Protein AF-A0A7C7L012-F1 (afdb_monomer_lite)

pLDDT: mean 86.97, std 12.65, range [48.91, 97.06]

Radius of gyration: 14.36 Å; chains: 1; bounding box: 31×35×28 Å

Foldseek 3Di:
DVVVVVVVVVCCVVPVDDLQAAEPLDPQKDAQCPPPDQQRIAGNVVRDTHHPVSYDHDCPPDDNPD

Sequence (66 aa):
MLFLMELISSLHKVGVIKVARMCISCSYFKKDLYPGTDKPHYCKLTNTRLSVLELGMDCTMHKVRG

Structure (mmCIF, N/CA/C/O backbone):
data_AF-A0A7C7L012-F1
#
_entry.id   AF-A0A7C7L012-F1
#
loop_
_atom_site.group_PDB
_atom_site.id
_atom_site.type_symbol
_atom_site.label_atom_id
_atom_site.label_alt_id
_atom_site.label_comp_id
_atom_site.label_asym_id
_atom_site.label_entity_id
_atom_site.label_seq_id
_atom_site.pdbx_PDB_ins_code
_atom_site.Cartn_x
_atom_site.Cartn_y
_atom_site.Cartn_z
_atom_site.occupancy
_atom_site.B_iso_or_equiv
_atom_site.auth_seq_id
_atom_site.auth_comp_id
_atom_site.auth_asym_id
_atom_site.auth_atom_id
_atom_site.pdbx_PDB_model_num
ATOM 1 N N . MET A 1 1 ? -10.373 14.053 18.212 1.00 63.94 1 MET A N 1
ATOM 2 C CA . MET A 1 1 ? -9.626 13.347 17.141 1.00 63.94 1 MET A CA 1
ATOM 3 C C . MET A 1 1 ? -9.479 14.139 15.831 1.00 63.94 1 MET A C 1
ATOM 5 O O . MET A 1 1 ? -8.677 13.718 15.009 1.00 63.94 1 MET A O 1
ATOM 9 N N . LEU A 1 2 ? -10.166 15.277 15.627 1.00 88.62 2 LEU A N 1
ATOM 10 C CA . LEU A 1 2 ? -10.095 16.057 14.372 1.00 88.62 2 LEU A CA 1
ATOM 11 C C . LEU A 1 2 ? -8.715 16.675 14.092 1.00 88.62 2 LEU A C 1
ATOM 13 O O . LEU A 1 2 ? -8.255 16.631 12.956 1.00 88.62 2 LEU A O 1
ATOM 17 N N . PHE A 1 3 ? -8.016 17.133 15.135 1.00 95.06 3 PHE A N 1
ATOM 18 C CA . PHE A 1 3 ? -6.702 17.777 15.013 1.00 95.06 3 PHE A CA 1
ATOM 19 C C . PHE A 1 3 ? -5.683 16.966 14.193 1.00 95.06 3 PHE A C 1
ATOM 21 O O . PHE A 1 3 ? -5.007 17.506 13.323 1.00 95.06 3 PHE A O 1
ATOM 28 N N . LEU A 1 4 ? -5.592 15.650 14.424 1.00 94.38 4 LEU A N 1
ATOM 29 C CA . LEU A 1 4 ? -4.652 14.801 13.686 1.00 94.38 4 LEU A CA 1
ATOM 30 C C . LEU A 1 4 ? -5.023 14.697 12.200 1.00 94.38 4 LEU A C 1
ATOM 32 O O . LEU A 1 4 ? -4.145 14.731 11.342 1.00 94.38 4 LEU A O 1
ATOM 36 N N . MET A 1 5 ? -6.315 14.593 11.885 1.00 92.62 5 MET A N 1
ATOM 37 C CA . MET A 1 5 ? -6.782 14.535 10.497 1.00 92.62 5 MET A CA 1
ATOM 38 C C . MET A 1 5 ? -6.530 15.858 9.767 1.00 92.62 5 MET A C 1
ATOM 40 O O . MET A 1 5 ? -6.081 15.851 8.622 1.00 92.62 5 MET A O 1
ATOM 44 N N . GLU A 1 6 ? -6.748 16.990 10.436 1.00 95.00 6 GLU A N 1
ATOM 45 C CA . GLU A 1 6 ? -6.463 18.326 9.901 1.00 95.00 6 GLU A CA 1
ATOM 46 C C . GLU A 1 6 ? -4.964 18.543 9.668 1.00 95.00 6 GLU A C 1
ATOM 48 O O . GLU A 1 6 ? -4.573 19.078 8.625 1.00 95.00 6 GLU A O 1
ATOM 53 N N . LEU A 1 7 ? -4.118 18.064 10.585 1.00 95.12 7 LEU A N 1
ATOM 54 C CA . LEU A 1 7 ? -2.665 18.092 10.433 1.00 95.12 7 LEU A CA 1
ATOM 55 C C . LEU A 1 7 ? -2.222 17.255 9.228 1.00 95.12 7 LEU A C 1
ATOM 57 O O . LEU A 1 7 ? -1.521 17.765 8.357 1.00 95.12 7 LEU A O 1
ATOM 61 N N . ILE A 1 8 ? -2.670 15.998 9.134 1.00 93.62 8 ILE A N 1
ATOM 62 C CA . ILE A 1 8 ? -2.352 15.108 8.005 1.00 93.62 8 ILE A CA 1
ATOM 63 C C . ILE A 1 8 ? -2.819 15.732 6.684 1.00 93.62 8 ILE A C 1
ATOM 65 O O . ILE A 1 8 ? -2.059 15.770 5.716 1.00 93.62 8 ILE A O 1
ATOM 69 N N . SER A 1 9 ? -4.037 16.278 6.643 1.00 91.75 9 SER A N 1
ATOM 70 C CA . SER A 1 9 ? -4.561 16.972 5.464 1.00 91.75 9 SER A CA 1
ATOM 71 C C . SER A 1 9 ? -3.697 18.178 5.086 1.00 91.75 9 SER A C 1
ATOM 73 O O . SER A 1 9 ? -3.427 18.390 3.906 1.00 91.75 9 SER A O 1
ATOM 75 N N . SER A 1 10 ? -3.258 18.976 6.060 1.00 94.69 10 SER A N 1
ATOM 76 C CA . SER A 1 10 ? -2.409 20.145 5.810 1.00 94.69 10 SER A CA 1
ATOM 77 C C . SER A 1 10 ? -1.050 19.735 5.247 1.00 94.69 10 SER A C 1
ATOM 79 O O . SER A 1 10 ? -0.636 20.274 4.223 1.00 94.69 10 SER A O 1
ATOM 81 N N . LEU A 1 11 ? -0.410 18.716 5.830 1.00 94.94 11 LEU A N 1
ATOM 82 C CA . LEU A 1 11 ? 0.858 18.161 5.342 1.00 94.94 11 LEU A CA 1
ATOM 83 C C . LEU A 1 11 ? 0.735 17.588 3.924 1.00 94.94 11 LEU A C 1
ATOM 85 O O . LEU A 1 11 ? 1.650 17.745 3.117 1.00 94.94 11 LEU A O 1
ATOM 89 N N . HIS A 1 12 ? -0.395 16.951 3.606 1.00 91.75 12 HIS A N 1
ATOM 90 C CA . HIS A 1 12 ? -0.658 16.450 2.261 1.00 91.75 12 HIS A CA 1
ATOM 91 C C . HIS A 1 12 ? -0.840 17.592 1.251 1.00 91.75 12 HIS A C 1
ATOM 93 O O . HIS A 1 12 ? -0.261 17.558 0.168 1.00 91.75 12 HIS A O 1
ATOM 99 N N . LYS A 1 13 ? -1.601 18.636 1.612 1.00 92.19 13 LYS A N 1
ATOM 100 C CA . LYS A 1 13 ? -1.850 19.806 0.750 1.00 92.19 13 LYS A CA 1
ATOM 101 C C . LYS A 1 13 ? -0.569 20.552 0.384 1.00 92.19 13 LYS A C 1
ATOM 103 O O . LYS A 1 13 ? -0.440 20.983 -0.756 1.00 92.19 13 LYS A O 1
ATOM 108 N N . VAL A 1 14 ? 0.370 20.683 1.322 1.00 94.81 14 VAL A N 1
ATOM 109 C CA . VAL A 1 14 ? 1.662 21.348 1.072 1.00 94.81 14 VAL A CA 1
ATOM 110 C C . VAL A 1 14 ? 2.729 20.409 0.492 1.00 94.81 14 VAL A C 1
ATOM 112 O O . VAL A 1 14 ? 3.869 20.819 0.300 1.00 94.81 14 VAL A O 1
ATOM 115 N N . GLY A 1 15 ? 2.383 19.148 0.208 1.00 88.62 15 GLY A N 1
ATOM 116 C CA . GLY A 1 15 ? 3.267 18.184 -0.452 1.00 88.62 15 GLY A CA 1
ATOM 117 C C . GLY A 1 15 ? 4.358 17.578 0.435 1.00 88.62 15 GLY A C 1
ATOM 118 O O . GLY A 1 15 ? 5.220 16.868 -0.079 1.00 88.62 15 GLY A O 1
ATOM 119 N N . VAL A 1 16 ? 4.317 17.815 1.752 1.00 91.81 16 VAL A N 1
ATOM 120 C CA . VAL A 1 16 ? 5.268 17.230 2.717 1.00 91.81 16 VAL A CA 1
ATOM 121 C C . VAL A 1 16 ? 5.087 15.714 2.802 1.00 91.81 16 VAL A C 1
ATOM 123 O O . VAL A 1 16 ? 6.062 14.973 2.892 1.00 91.81 16 VAL A O 1
ATOM 126 N N . ILE A 1 17 ? 3.839 15.244 2.737 1.00 87.19 17 ILE A N 1
ATOM 127 C CA . ILE A 1 17 ? 3.498 13.821 2.648 1.00 87.19 17 ILE A CA 1
ATOM 128 C C . ILE A 1 17 ? 2.617 13.568 1.423 1.00 87.19 17 ILE A C 1
ATOM 130 O O . ILE A 1 17 ? 1.892 14.450 0.971 1.00 87.19 17 ILE A O 1
ATOM 134 N N . LYS A 1 18 ? 2.641 12.342 0.899 1.00 82.38 18 LYS A N 1
ATOM 135 C CA . LYS A 1 18 ? 1.749 11.879 -0.176 1.00 82.38 18 LYS A CA 1
ATOM 136 C C . LYS A 1 18 ? 0.840 10.778 0.358 1.00 82.38 18 LYS A C 1
ATOM 138 O O . LYS A 1 18 ? 1.218 10.085 1.302 1.00 82.38 18 LYS A O 1
ATOM 143 N N . VAL A 1 19 ? -0.331 10.580 -0.255 1.00 80.00 19 VAL A N 1
ATOM 144 C CA . VAL A 1 19 ? -1.118 9.362 -0.002 1.00 80.00 19 VAL A CA 1
ATOM 145 C C . VAL A 1 19 ? -0.240 8.150 -0.308 1.00 80.00 19 VAL A C 1
ATOM 147 O O . VAL A 1 19 ? 0.224 7.977 -1.436 1.00 80.00 19 VAL A O 1
ATOM 150 N N . ALA A 1 20 ? -0.003 7.320 0.704 1.00 77.25 20 ALA A N 1
ATOM 151 C CA . ALA A 1 20 ? 0.750 6.090 0.539 1.00 77.25 20 ALA A CA 1
ATOM 152 C C . ALA A 1 20 ? -0.054 5.115 -0.332 1.00 77.25 20 ALA A C 1
ATOM 154 O O . ALA A 1 20 ? -1.186 4.765 -0.001 1.00 77.25 20 ALA A O 1
ATOM 155 N N . ARG A 1 21 ? 0.537 4.676 -1.444 1.00 85.12 21 ARG A N 1
ATOM 156 C CA . ARG A 1 21 ? -0.002 3.620 -2.309 1.00 85.12 21 ARG A CA 1
ATOM 157 C C . ARG A 1 21 ? 0.982 2.462 -2.367 1.00 85.12 21 ARG A C 1
ATOM 159 O O . ARG A 1 21 ? 2.194 2.677 -2.349 1.00 85.12 21 ARG A O 1
ATOM 166 N N . MET A 1 22 ? 0.470 1.238 -2.446 1.00 87.56 22 MET A N 1
ATOM 167 C CA . MET A 1 22 ? 1.307 0.057 -2.632 1.00 87.56 22 MET A CA 1
ATOM 168 C C . MET A 1 22 ? 1.843 0.036 -4.060 1.00 87.56 22 MET A C 1
ATOM 170 O O . MET A 1 22 ? 1.082 0.116 -5.017 1.00 87.56 22 MET A O 1
ATOM 174 N N . CYS A 1 23 ? 3.148 -0.111 -4.227 1.00 87.81 23 CYS A N 1
ATOM 175 C CA . CYS A 1 23 ? 3.727 -0.162 -5.560 1.00 87.81 23 CYS A CA 1
ATOM 176 C C . CYS A 1 23 ? 3.536 -1.535 -6.201 1.00 87.81 23 CYS A C 1
ATOM 178 O O . CYS A 1 23 ? 3.821 -2.555 -5.571 1.00 87.81 23 CYS A O 1
ATOM 180 N N . ILE A 1 24 ? 3.157 -1.569 -7.477 1.00 89.00 24 ILE A N 1
ATOM 181 C CA . ILE A 1 24 ? 3.037 -2.828 -8.234 1.00 89.00 24 ILE A CA 1
ATOM 182 C C . ILE A 1 24 ? 4.375 -3.566 -8.391 1.00 89.00 24 ILE A C 1
ATOM 184 O O . ILE A 1 24 ? 4.392 -4.780 -8.558 1.00 89.00 24 ILE A O 1
ATOM 188 N N . SER A 1 25 ? 5.494 -2.840 -8.305 1.00 86.62 25 SER A N 1
ATOM 189 C CA . SER A 1 25 ? 6.858 -3.376 -8.366 1.00 86.62 25 SER A CA 1
ATOM 190 C C . SER A 1 25 ? 7.386 -3.895 -7.021 1.00 86.62 25 SER A C 1
ATOM 192 O O . SER A 1 25 ? 8.515 -4.376 -6.945 1.00 86.62 25 SER A O 1
ATOM 194 N N . CYS A 1 26 ? 6.603 -3.795 -5.942 1.00 86.62 26 CYS A N 1
ATOM 195 C CA . CYS A 1 26 ? 6.999 -4.271 -4.619 1.00 86.62 26 CYS A CA 1
ATOM 196 C C . CYS A 1 26 ? 7.132 -5.804 -4.597 1.00 86.62 26 CYS A C 1
ATOM 198 O O . CYS A 1 26 ? 6.231 -6.518 -5.028 1.00 86.62 26 CYS A O 1
ATOM 200 N N . SER A 1 27 ? 8.205 -6.338 -4.010 1.00 89.44 27 SER A N 1
ATOM 201 C CA . SER A 1 27 ? 8.447 -7.792 -3.933 1.00 89.44 27 SER A CA 1
ATOM 202 C C . SER A 1 27 ? 7.403 -8.560 -3.108 1.00 89.44 27 SER A C 1
ATOM 204 O O . SER A 1 27 ? 7.209 -9.765 -3.293 1.00 89.44 27 SER A O 1
ATOM 206 N N . TYR A 1 28 ? 6.704 -7.870 -2.204 1.00 91.44 28 TYR A N 1
ATOM 207 C CA . TYR A 1 28 ? 5.631 -8.438 -1.387 1.00 91.44 28 TYR A CA 1
ATOM 208 C C . TYR A 1 28 ? 4.250 -8.358 -2.048 1.00 91.44 28 TYR A C 1
ATOM 210 O O . TYR A 1 28 ? 3.296 -8.928 -1.510 1.00 91.44 28 TYR A O 1
ATOM 218 N N . PHE A 1 29 ? 4.128 -7.663 -3.183 1.00 92.81 29 PHE A N 1
ATOM 219 C CA . PHE A 1 29 ? 2.879 -7.550 -3.922 1.00 92.81 29 PHE A CA 1
ATOM 220 C C . PHE A 1 29 ? 2.547 -8.867 -4.632 1.00 92.81 29 PHE A C 1
ATOM 222 O O . PHE A 1 29 ? 3.387 -9.485 -5.290 1.00 92.81 29 PHE A O 1
ATOM 229 N N . LYS A 1 30 ? 1.297 -9.304 -4.493 1.00 95.19 30 LYS A N 1
ATOM 230 C CA . LYS A 1 30 ? 0.713 -10.438 -5.204 1.00 95.19 30 LYS A CA 1
ATOM 231 C C . LYS A 1 30 ? -0.492 -9.946 -5.991 1.00 95.19 30 LYS A C 1
ATOM 233 O O . LYS A 1 30 ? -1.501 -9.528 -5.417 1.00 95.19 30 LYS A O 1
ATOM 238 N N . LYS A 1 31 ? -0.356 -9.984 -7.314 1.00 94.75 31 LYS A N 1
ATOM 239 C CA . LYS A 1 31 ? -1.423 -9.639 -8.250 1.00 94.75 31 LYS A CA 1
ATOM 240 C C . LYS A 1 31 ? -2.504 -10.725 -8.227 1.00 94.75 31 LYS A C 1
ATOM 242 O O . LYS A 1 31 ? -2.165 -11.901 -8.174 1.00 94.75 31 LYS A O 1
ATOM 247 N N . ASP A 1 32 ? -3.767 -10.300 -8.258 1.00 95.88 32 ASP A N 1
ATOM 248 C CA . ASP A 1 32 ? -4.969 -11.124 -8.431 1.00 95.88 32 ASP A CA 1
ATOM 249 C C . ASP A 1 32 ? -5.018 -12.419 -7.608 1.00 95.88 32 ASP A C 1
ATOM 251 O O 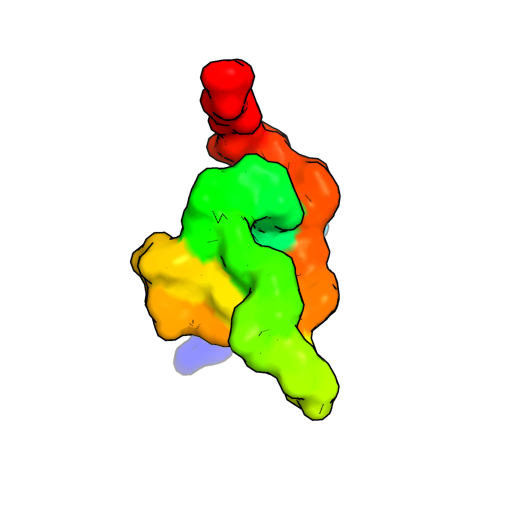. ASP A 1 32 ? -5.441 -13.462 -8.097 1.00 95.88 32 ASP A O 1
ATOM 255 N N . LEU A 1 33 ? -4.611 -12.357 -6.336 1.00 96.94 33 LEU A N 1
ATOM 256 C CA . LEU A 1 33 ? -4.721 -13.499 -5.423 1.00 96.94 33 LEU A CA 1
ATOM 257 C C . LEU A 1 33 ? -6.187 -13.836 -5.090 1.00 96.94 33 LEU A C 1
ATOM 259 O O . LEU A 1 33 ? -6.499 -14.981 -4.778 1.00 96.94 33 LEU A O 1
ATOM 263 N N . TYR A 1 34 ? -7.083 -12.847 -5.168 1.00 96.31 34 TYR A N 1
ATOM 264 C CA . TYR A 1 34 ? -8.521 -12.992 -4.930 1.00 96.31 34 TYR A CA 1
ATOM 265 C C . TYR A 1 34 ? -9.331 -12.456 -6.123 1.00 96.31 34 TYR A C 1
ATOM 267 O O . TYR A 1 34 ? -9.964 -11.398 -6.017 1.00 96.31 34 TYR A O 1
ATOM 275 N N . PRO A 1 35 ? -9.293 -13.133 -7.280 1.00 95.56 35 PRO A N 1
ATOM 276 C CA . PRO A 1 35 ? -9.940 -12.644 -8.493 1.00 95.56 35 PRO A CA 1
ATOM 277 C C . PRO A 1 35 ? -11.457 -12.481 -8.305 1.00 95.56 35 PRO A C 1
ATOM 279 O O . PRO A 1 35 ? -12.078 -13.197 -7.522 1.00 95.56 35 PRO A O 1
ATOM 282 N N . GLY A 1 36 ? -12.051 -11.521 -9.021 1.00 95.69 36 GLY A N 1
ATOM 283 C CA . GLY A 1 36 ? -13.497 -11.253 -8.979 1.00 95.69 36 GLY A CA 1
ATOM 284 C C . GLY A 1 36 ? -13.988 -10.491 -7.742 1.00 95.69 36 GLY A C 1
ATOM 285 O O . GLY A 1 36 ? -15.184 -10.474 -7.475 1.00 95.69 36 GLY A O 1
ATOM 286 N N . THR A 1 37 ? -13.087 -9.869 -6.979 1.00 96.31 37 THR A N 1
ATOM 287 C CA . THR A 1 37 ? -13.425 -9.092 -5.776 1.00 96.31 37 THR A CA 1
ATOM 288 C C . THR A 1 37 ? -12.952 -7.646 -5.895 1.00 96.31 37 THR A C 1
ATOM 290 O O . THR A 1 37 ? -12.032 -7.366 -6.660 1.00 96.31 37 THR A O 1
ATOM 293 N N . ASP A 1 38 ? -13.502 -6.739 -5.082 1.00 96.25 38 ASP A N 1
ATOM 294 C CA . ASP A 1 38 ? -13.114 -5.313 -5.076 1.00 96.25 38 ASP A CA 1
ATOM 295 C C . ASP A 1 38 ? -11.664 -5.076 -4.623 1.00 96.25 38 ASP A C 1
ATOM 297 O O . ASP A 1 38 ? -11.045 -4.051 -4.922 1.00 96.25 38 ASP A O 1
ATOM 301 N N . LYS A 1 39 ? -11.104 -6.044 -3.890 1.00 96.88 39 LYS A N 1
ATOM 302 C CA . LYS A 1 39 ? -9.709 -6.064 -3.445 1.00 96.88 39 LYS A CA 1
ATOM 303 C C . LYS A 1 39 ? -9.033 -7.353 -3.916 1.00 96.88 39 LYS A C 1
ATOM 305 O O . LYS A 1 39 ? -8.851 -8.275 -3.103 1.00 96.88 39 LYS A O 1
ATOM 310 N N . PRO A 1 40 ? -8.707 -7.446 -5.219 1.00 97.06 40 PRO A N 1
ATOM 311 C CA . PRO A 1 40 ? -8.206 -8.677 -5.809 1.00 97.06 40 PRO A CA 1
ATOM 312 C C . PRO A 1 40 ? -6.723 -8.907 -5.523 1.00 97.06 40 PRO A C 1
ATOM 314 O O . PRO A 1 40 ? -6.251 -10.043 -5.572 1.00 97.06 40 PRO A O 1
ATOM 317 N N . HIS A 1 41 ? -5.981 -7.855 -5.185 1.00 96.44 41 HIS A N 1
ATOM 318 C CA . HIS A 1 41 ? -4.556 -7.940 -4.912 1.00 96.44 41 HIS A CA 1
ATOM 319 C C . HIS A 1 41 ? -4.278 -8.166 -3.432 1.00 96.44 41 HIS A C 1
ATOM 321 O O . HIS A 1 41 ? -5.127 -7.941 -2.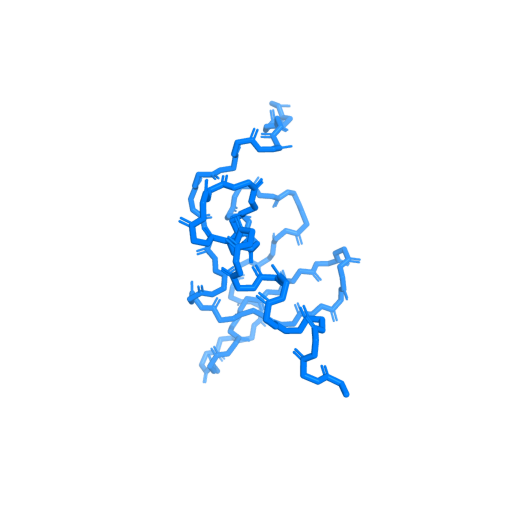567 1.00 96.44 41 HIS A O 1
ATOM 327 N N . TYR A 1 42 ? -3.056 -8.584 -3.131 1.00 96.44 42 TYR A N 1
ATOM 328 C CA . TYR A 1 42 ? -2.653 -8.888 -1.770 1.00 96.44 42 TYR A CA 1
ATOM 329 C C . TYR A 1 42 ? -1.219 -8.443 -1.494 1.00 96.44 42 TYR A C 1
ATOM 331 O O . TYR A 1 42 ? -0.325 -8.599 -2.326 1.00 96.44 42 TYR A O 1
ATOM 339 N N . CYS A 1 43 ? -0.996 -7.889 -0.307 1.00 93.88 43 CYS A N 1
ATOM 340 C CA . CYS A 1 43 ? 0.321 -7.561 0.208 1.00 93.88 43 CYS A CA 1
ATOM 341 C C . CYS A 1 43 ? 0.721 -8.571 1.279 1.00 93.88 43 CYS A C 1
ATOM 343 O O . CYS A 1 43 ? 0.114 -8.627 2.350 1.00 93.88 43 CYS A O 1
ATOM 345 N N . LYS A 1 44 ? 1.798 -9.318 1.023 1.00 94.00 44 LYS A N 1
ATOM 346 C CA . LYS A 1 44 ? 2.319 -10.303 1.977 1.00 94.00 44 LYS A CA 1
ATOM 347 C C . LYS A 1 44 ? 2.963 -9.661 3.212 1.00 94.00 44 LYS A C 1
ATOM 349 O O . LYS A 1 44 ? 2.933 -10.263 4.275 1.00 94.00 44 LYS A O 1
ATOM 354 N N . LEU A 1 45 ? 3.534 -8.459 3.085 1.00 91.50 45 LEU A N 1
ATOM 355 C CA . LEU A 1 45 ? 4.218 -7.778 4.192 1.00 91.50 45 LEU A CA 1
ATOM 356 C C . LEU A 1 45 ? 3.238 -7.317 5.276 1.00 91.50 45 LEU A C 1
ATOM 358 O O . LEU A 1 45 ? 3.485 -7.514 6.458 1.00 91.50 45 LEU A O 1
ATOM 362 N N . THR A 1 46 ? 2.129 -6.703 4.864 1.00 92.31 46 THR A N 1
ATOM 363 C CA . THR A 1 46 ? 1.102 -6.174 5.774 1.00 92.31 46 THR A CA 1
ATOM 364 C C . THR A 1 46 ? -0.037 -7.157 6.016 1.00 92.31 46 THR A C 1
ATOM 366 O O . THR A 1 46 ? -0.889 -6.884 6.853 1.00 92.31 46 THR A O 1
ATOM 369 N N . ASN A 1 47 ? -0.066 -8.285 5.298 1.00 95.75 47 ASN A N 1
ATOM 370 C CA . ASN A 1 47 ? -1.154 -9.262 5.329 1.00 95.75 47 ASN A CA 1
ATOM 371 C C . ASN A 1 47 ? -2.524 -8.627 5.005 1.00 95.75 47 ASN A C 1
ATOM 373 O O . ASN A 1 47 ? -3.522 -8.875 5.678 1.00 95.75 47 ASN A O 1
ATOM 377 N N . THR A 1 48 ? -2.575 -7.772 3.978 1.00 95.06 48 THR A N 1
ATOM 378 C CA . THR A 1 48 ? -3.790 -7.029 3.604 1.00 95.06 48 THR A CA 1
ATOM 379 C C . THR A 1 48 ? -4.164 -7.210 2.140 1.00 95.06 48 THR A C 1
ATOM 381 O O . THR A 1 48 ? -3.308 -7.367 1.268 1.00 95.06 48 THR A O 1
ATOM 384 N N . ARG A 1 49 ? -5.471 -7.152 1.860 1.00 96.44 49 ARG A N 1
ATOM 385 C CA . ARG A 1 49 ? -6.014 -7.103 0.497 1.00 96.44 49 ARG A CA 1
ATOM 386 C C . ARG A 1 49 ? -6.045 -5.664 -0.005 1.00 96.44 49 ARG A C 1
ATOM 388 O O . ARG A 1 49 ? -6.313 -4.749 0.773 1.00 96.44 49 ARG A O 1
ATOM 395 N N . LEU A 1 50 ? -5.797 -5.483 -1.297 1.00 95.06 50 LEU A N 1
ATOM 396 C CA . LEU A 1 50 ? -5.662 -4.181 -1.941 1.00 95.06 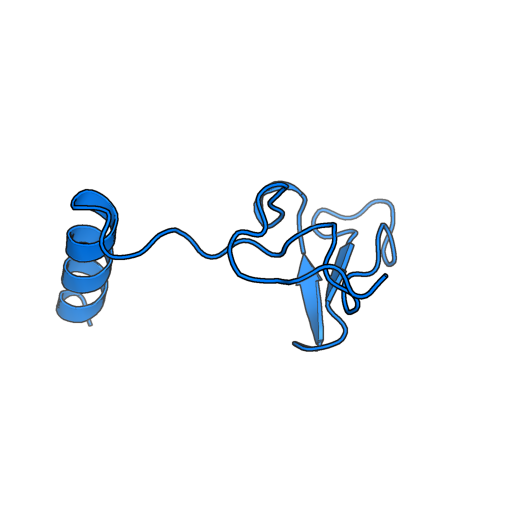50 LEU A CA 1
ATOM 397 C C . LEU A 1 50 ? -6.555 -4.101 -3.181 1.00 95.06 50 LEU A C 1
ATOM 399 O O . LEU A 1 50 ? -6.594 -5.026 -3.996 1.00 95.06 50 LEU A O 1
ATOM 403 N N . SER A 1 51 ? -7.254 -2.980 -3.314 1.00 95.00 51 SER A N 1
ATOM 404 C CA . SER A 1 51 ? -7.924 -2.558 -4.543 1.00 95.00 51 SER A CA 1
ATOM 405 C C . SER A 1 51 ? -6.928 -1.934 -5.519 1.00 95.00 51 SER A C 1
ATOM 407 O O . SER A 1 51 ? -5.826 -1.543 -5.137 1.00 95.00 51 SER A O 1
ATOM 409 N N . VAL A 1 52 ? -7.338 -1.778 -6.777 1.00 91.50 52 VAL A N 1
ATOM 410 C CA . VAL A 1 52 ? -6.529 -1.111 -7.812 1.00 91.50 52 VAL A CA 1
ATOM 411 C C . VAL A 1 52 ? -6.211 0.348 -7.446 1.00 91.50 52 VAL A C 1
ATOM 413 O O . VAL A 1 52 ? -5.111 0.817 -7.717 1.00 91.50 52 VAL A O 1
ATOM 416 N N . LEU A 1 53 ? -7.126 1.063 -6.778 1.00 90.56 53 LEU A N 1
ATOM 417 C CA . LEU A 1 53 ? -6.939 2.469 -6.373 1.00 90.56 53 LEU A CA 1
ATOM 418 C C . LEU A 1 53 ? -5.885 2.650 -5.270 1.00 90.56 53 LEU A C 1
ATOM 420 O O . LEU A 1 53 ? -5.302 3.726 -5.120 1.00 90.56 53 LEU A O 1
AT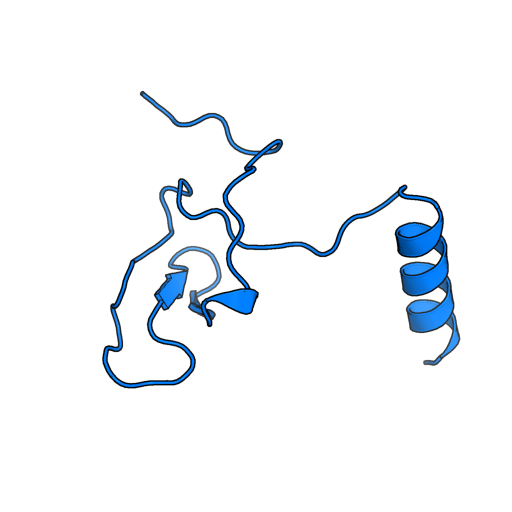OM 424 N N . GLU A 1 54 ? -5.641 1.591 -4.499 1.00 90.19 54 GLU A N 1
ATOM 425 C CA . GLU A 1 54 ? -4.601 1.534 -3.473 1.00 90.19 54 GLU A CA 1
ATOM 426 C C . GLU A 1 54 ? -3.219 1.219 -4.080 1.00 90.19 54 GLU A C 1
ATOM 428 O O . GLU A 1 54 ? -2.224 1.212 -3.350 1.00 90.19 54 GLU A O 1
ATOM 433 N N . LEU A 1 55 ? -3.132 0.987 -5.400 1.00 89.50 55 LEU A N 1
ATOM 434 C CA . LEU A 1 55 ? -1.886 0.712 -6.111 1.00 89.50 55 LEU A CA 1
ATOM 435 C C . LEU A 1 55 ? -1.284 1.966 -6.759 1.00 89.50 55 LEU A C 1
ATOM 437 O O . LEU A 1 55 ? -1.979 2.842 -7.270 1.00 89.50 55 LEU A O 1
ATOM 441 N N . GLY A 1 56 ? 0.043 2.042 -6.756 1.00 86.31 56 GLY A N 1
ATOM 442 C CA . GLY A 1 56 ? 0.839 3.047 -7.452 1.00 86.31 56 GLY A CA 1
ATOM 443 C C . GLY A 1 56 ? 1.839 2.397 -8.408 1.00 86.31 56 GLY A C 1
ATOM 444 O O . GLY A 1 56 ? 2.286 1.271 -8.187 1.00 86.31 56 GLY A O 1
ATOM 445 N N . MET A 1 57 ? 2.200 3.114 -9.472 1.00 78.25 57 MET A N 1
ATOM 446 C CA . MET A 1 57 ? 3.268 2.703 -10.394 1.00 78.25 57 MET A CA 1
ATOM 447 C C . MET A 1 57 ? 4.616 3.329 -10.011 1.00 78.25 57 MET A C 1
ATOM 449 O O . MET A 1 57 ? 5.649 2.667 -10.088 1.00 78.25 57 MET A O 1
ATOM 453 N N . ASP A 1 58 ? 4.594 4.558 -9.490 1.00 70.00 58 ASP A N 1
ATOM 454 C CA . ASP A 1 58 ? 5.795 5.311 -9.131 1.00 70.00 58 ASP A CA 1
ATOM 455 C C . ASP A 1 58 ? 6.277 4.977 -7.719 1.00 70.00 58 ASP A C 1
ATOM 457 O O . ASP A 1 58 ? 5.943 5.648 -6.738 1.00 70.00 58 ASP A O 1
ATOM 461 N N . CYS A 1 59 ? 7.092 3.929 -7.604 1.00 70.50 59 CYS A N 1
ATOM 462 C CA . CYS A 1 59 ? 7.771 3.635 -6.349 1.00 70.50 59 CYS A CA 1
ATOM 463 C C . CYS A 1 59 ? 9.058 4.446 -6.215 1.00 70.50 59 CYS A C 1
ATOM 465 O O . CYS A 1 59 ? 10.155 3.934 -6.413 1.00 70.50 59 CYS A O 1
ATOM 467 N N . THR A 1 60 ? 8.944 5.710 -5.808 1.00 65.06 60 THR A N 1
ATOM 468 C CA . THR A 1 60 ? 10.125 6.533 -5.485 1.00 65.06 60 THR A CA 1
ATOM 469 C C . THR A 1 60 ? 10.900 6.003 -4.271 1.00 65.06 60 THR A C 1
ATOM 471 O O . THR A 1 60 ? 12.026 6.425 -4.033 1.00 65.06 60 THR A O 1
ATOM 474 N N . MET A 1 61 ? 10.302 5.083 -3.503 1.00 58.25 61 MET A N 1
ATOM 475 C CA . MET A 1 61 ? 10.825 4.577 -2.229 1.00 58.25 61 MET A CA 1
ATOM 476 C C . MET A 1 61 ? 11.356 3.134 -2.273 1.00 58.25 61 MET A C 1
ATOM 478 O O . MET A 1 61 ? 11.954 2.698 -1.293 1.00 58.25 61 MET A O 1
ATOM 482 N N . HIS A 1 62 ? 11.176 2.378 -3.365 1.00 60.38 62 HIS A N 1
ATOM 483 C CA . HIS A 1 62 ? 11.722 1.016 -3.486 1.00 60.38 62 HIS A CA 1
ATOM 484 C C . HIS A 1 62 ? 12.731 0.938 -4.627 1.00 60.38 62 HIS A C 1
ATOM 486 O O . HIS A 1 62 ? 12.391 1.167 -5.785 1.00 60.38 62 HIS A O 1
ATOM 492 N N . LYS A 1 63 ? 13.958 0.507 -4.317 1.00 54.00 63 LYS A N 1
ATOM 493 C CA . LYS A 1 63 ? 14.845 -0.047 -5.340 1.00 54.00 63 LYS A CA 1
ATOM 494 C C . LYS A 1 63 ? 14.291 -1.413 -5.734 1.00 54.00 63 LYS A C 1
ATOM 496 O O . LYS A 1 63 ? 14.226 -2.309 -4.892 1.00 54.00 63 LYS A O 1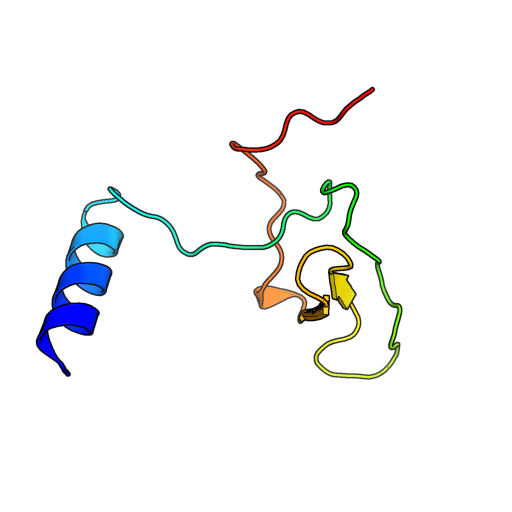
ATOM 501 N N . VAL A 1 64 ? 13.886 -1.561 -6.994 1.00 55.38 64 VAL A N 1
ATOM 502 C CA . VAL A 1 64 ? 13.682 -2.881 -7.601 1.00 55.38 64 VAL A CA 1
ATOM 503 C C . VAL A 1 64 ? 14.997 -3.632 -7.412 1.00 55.38 64 VAL A C 1
ATOM 505 O O . VAL A 1 64 ? 16.044 -3.168 -7.861 1.00 55.38 64 VAL A O 1
ATOM 508 N N . ARG A 1 65 ? 14.979 -4.728 -6.654 1.00 50.34 65 ARG A N 1
ATOM 509 C CA . ARG A 1 65 ? 16.150 -5.598 -6.566 1.00 50.34 65 ARG A CA 1
ATOM 510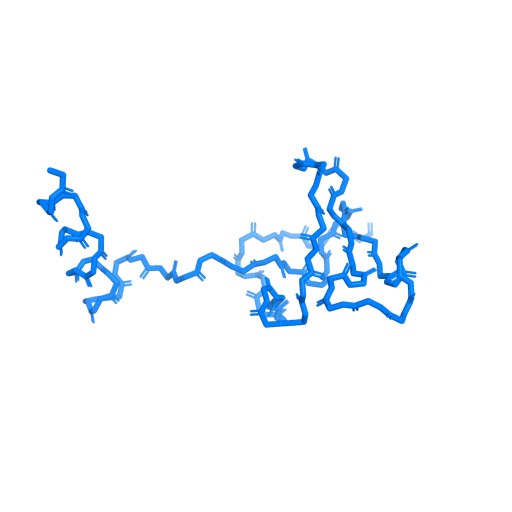 C C . ARG A 1 65 ? 16.181 -6.363 -7.891 1.00 50.34 65 ARG A C 1
ATOM 512 O O . ARG A 1 65 ? 15.208 -7.055 -8.183 1.00 50.34 65 ARG A O 1
ATOM 519 N N . GLY A 1 66 ? 17.207 -6.088 -8.702 1.00 48.91 66 GLY A N 1
ATOM 520 C CA . GLY A 1 66 ? 17.449 -6.757 -9.984 1.00 48.91 66 GLY A CA 1
ATOM 521 C C . GLY A 1 66 ? 17.659 -8.253 -9.827 1.00 48.91 66 GLY A C 1
ATOM 522 O O . GLY A 1 66 ? 18.065 -8.670 -8.716 1.00 48.91 66 GLY A O 1
#

Secondary structure (DSSP, 8-state):
-HHHHHHHHHHHHTTSS----EETT-TTEETTSSTTSSS-EEETTTTEEE-GGGEES--TT-----